Protein AF-A0A355YG07-F1 (afdb_monomer_lite)

Secondary structure (DSSP, 8-state):
--PPPP------PPPPP-GGGTT-SPPP-SHHHHHHHHHHHHHHHHHHHHHTT--GGG-----B-TT--HHHHHHHHHTT----B-SSPPP--

Foldseek 3Di:
DDDDDDPPPPPPDPDDDPPVCPPVDDDDPALVSLLVVVVVVLVVLCVVCVVVVHDSVPDDDAAECEPPDPVVVVSNVVNPDPHHDYPDDDDDD

pLDDT: mean 83.59, std 16.24, range [44.62, 98.0]

Sequence (93 aa):
MGAAPALQEAAMTDPPPRHDQHGRYPRAETVDDFRHNLAAVQARIAAACRRAGRDPAGVRLLPVSKTIDEARIRQAYAAGCRFLGENKVQEAH

Structure (mmCIF, N/CA/C/O backbone):
data_AF-A0A355YG07-F1
#
_entry.id   AF-A0A355YG07-F1
#
loop_
_atom_site.group_PDB
_atom_site.id
_atom_site.type_symbol
_atom_site.label_atom_id
_atom_site.label_alt_id
_atom_site.label_comp_id
_atom_site.label_asym_id
_atom_site.label_entity_id
_atom_site.label_seq_id
_atom_site.pdbx_PDB_ins_code
_atom_site.Cartn_x
_atom_site.Cartn_y
_atom_site.Cartn_z
_atom_site.occupancy
_atom_site.B_iso_or_equiv
_atom_site.auth_seq_id
_atom_site.auth_comp_id
_atom_site.auth_asym_id
_atom_site.auth_atom_id
_atom_site.pdbx_PDB_model_num
ATOM 1 N N . MET A 1 1 ? -13.083 22.367 48.405 1.00 44.62 1 MET A N 1
ATOM 2 C CA . MET A 1 1 ? -13.529 21.031 47.955 1.00 44.62 1 MET A CA 1
ATOM 3 C C . MET A 1 1 ? -14.242 21.238 46.624 1.00 44.62 1 MET A C 1
ATOM 5 O O . MET A 1 1 ? -15.273 21.880 46.638 1.00 44.62 1 MET A O 1
ATOM 9 N N . GLY A 1 2 ? -13.720 20.892 45.451 1.00 45.22 2 GLY A N 1
ATOM 10 C CA . GLY A 1 2 ? -12.460 20.250 45.085 1.00 45.22 2 GLY A CA 1
ATOM 11 C C . GLY A 1 2 ? -11.906 20.870 43.793 1.00 45.22 2 GLY A C 1
ATOM 12 O O . GLY A 1 2 ? -12.648 21.463 43.014 1.00 45.22 2 GLY A O 1
ATOM 13 N N . ALA A 1 3 ? -10.589 20.787 43.620 1.00 48.22 3 ALA A N 1
ATOM 14 C CA . ALA A 1 3 ? -9.908 21.218 42.406 1.00 48.22 3 ALA A CA 1
ATOM 15 C C . ALA A 1 3 ? -10.297 20.300 41.235 1.00 48.22 3 ALA A C 1
ATOM 17 O O . ALA A 1 3 ? -10.291 19.078 41.384 1.00 48.22 3 ALA A O 1
ATOM 18 N N . ALA A 1 4 ? -10.634 20.883 40.083 1.00 56.03 4 ALA A N 1
ATOM 19 C CA . ALA A 1 4 ? -10.782 20.135 38.839 1.00 56.03 4 ALA A CA 1
ATOM 20 C C . ALA A 1 4 ? -9.417 19.534 38.448 1.00 56.03 4 ALA A C 1
ATOM 22 O O . ALA A 1 4 ? -8.412 20.247 38.527 1.00 56.03 4 ALA A O 1
ATOM 23 N N . PRO A 1 5 ? -9.340 18.252 38.048 1.00 47.81 5 PRO A N 1
ATOM 24 C CA . PRO A 1 5 ? -8.077 17.677 37.621 1.00 47.81 5 PRO A CA 1
ATOM 25 C C . PRO A 1 5 ? -7.682 18.302 36.281 1.00 47.81 5 PRO A C 1
ATOM 27 O O . PRO A 1 5 ? -8.476 18.352 35.341 1.00 47.81 5 PRO A O 1
ATOM 30 N N . ALA A 1 6 ? -6.449 18.799 36.211 1.00 52.56 6 ALA A N 1
ATOM 31 C CA . ALA A 1 6 ? -5.840 19.225 34.965 1.00 52.56 6 ALA A CA 1
ATOM 32 C C . ALA A 1 6 ? -5.799 18.031 34.002 1.00 52.56 6 ALA A C 1
ATOM 34 O O . ALA A 1 6 ? -5.325 16.951 34.361 1.00 52.56 6 ALA A O 1
ATOM 35 N N . LEU A 1 7 ? -6.311 18.219 32.785 1.00 52.19 7 LEU A N 1
ATOM 36 C CA . LEU A 1 7 ? -6.115 17.268 31.699 1.00 52.19 7 LEU A CA 1
ATOM 37 C C . LEU A 1 7 ? -4.611 17.213 31.420 1.00 52.19 7 LEU A C 1
ATOM 39 O O . LEU A 1 7 ? -4.028 18.172 30.924 1.00 52.19 7 LEU A O 1
ATOM 43 N N . GLN A 1 8 ? -3.982 16.108 31.812 1.00 53.19 8 GLN A N 1
ATOM 44 C CA . GLN A 1 8 ? -2.585 15.832 31.522 1.00 53.19 8 GLN A CA 1
ATOM 45 C C . GLN A 1 8 ? -2.441 15.743 29.997 1.00 53.19 8 GLN A C 1
ATOM 47 O O . GLN A 1 8 ? -2.862 14.757 29.391 1.00 53.19 8 GLN A O 1
ATOM 52 N N . GLU A 1 9 ? -1.870 16.770 29.366 1.00 50.00 9 GLU A N 1
ATOM 53 C CA . GLU A 1 9 ? -1.372 16.664 27.997 1.00 50.00 9 GLU A CA 1
ATOM 54 C C . GLU A 1 9 ? -0.307 15.566 27.994 1.00 50.00 9 GLU A C 1
ATOM 56 O O . GLU A 1 9 ? 0.814 15.745 28.474 1.00 50.00 9 GLU A O 1
ATOM 61 N N . ALA A 1 10 ? -0.685 14.376 27.526 1.00 54.53 10 ALA A N 1
ATOM 62 C CA . ALA A 1 10 ? 0.265 13.313 27.272 1.00 54.53 10 ALA A CA 1
ATOM 63 C C . ALA A 1 10 ? 1.231 13.837 26.208 1.00 54.53 10 ALA A C 1
ATOM 65 O O . ALA A 1 10 ? 0.850 13.994 25.048 1.00 54.53 10 ALA A O 1
ATOM 66 N N . ALA A 1 11 ? 2.458 14.153 26.623 1.00 55.97 11 ALA A N 1
ATOM 67 C CA . ALA A 1 11 ? 3.532 14.537 25.726 1.00 55.97 11 ALA A CA 1
ATOM 68 C C . ALA A 1 11 ? 3.647 13.466 24.632 1.00 55.97 11 ALA A C 1
ATOM 70 O O . ALA A 1 11 ? 4.084 12.345 24.894 1.00 55.97 11 ALA A O 1
ATOM 71 N N . MET A 1 12 ? 3.190 13.786 23.419 1.00 54.34 12 MET A N 1
ATOM 72 C CA . MET A 1 12 ? 3.334 12.920 22.254 1.00 54.34 12 MET A CA 1
ATOM 73 C C . MET A 1 12 ? 4.798 12.955 21.823 1.00 54.34 12 MET A C 1
ATOM 75 O O . MET A 1 12 ? 5.187 13.712 20.939 1.00 54.34 12 MET A O 1
ATOM 79 N N . THR A 1 13 ? 5.635 12.170 22.489 1.00 65.12 13 THR A N 1
ATOM 80 C CA . THR A 1 13 ? 6.966 11.856 21.988 1.00 65.12 13 THR A CA 1
ATOM 81 C C . THR A 1 13 ? 6.818 10.850 20.856 1.00 65.12 13 THR A C 1
ATOM 83 O O . THR A 1 13 ? 6.334 9.735 21.060 1.00 65.12 13 THR A O 1
ATOM 86 N N . ASP A 1 14 ? 7.221 11.249 19.648 1.00 67.44 14 ASP A N 1
ATOM 87 C CA . ASP A 1 14 ? 7.291 10.326 18.521 1.00 67.44 14 ASP A CA 1
ATOM 88 C C . ASP A 1 14 ? 8.204 9.148 18.896 1.00 67.44 14 ASP A C 1
ATOM 90 O O . ASP A 1 14 ? 9.345 9.357 19.329 1.00 67.44 14 ASP A O 1
ATOM 94 N N . PRO A 1 15 ? 7.735 7.894 18.768 1.00 70.38 15 PRO A N 1
ATOM 95 C CA . PRO A 1 15 ? 8.590 6.751 19.015 1.00 70.38 15 PRO A CA 1
ATOM 96 C C . PRO A 1 15 ? 9.734 6.751 17.989 1.00 70.38 15 PRO A C 1
ATOM 98 O O . PRO A 1 15 ? 9.498 7.008 16.805 1.00 70.38 15 PRO A O 1
ATOM 101 N N . PRO A 1 16 ? 10.971 6.430 18.407 1.00 72.56 16 PRO A N 1
ATOM 102 C CA . PRO A 1 16 ? 12.109 6.434 17.503 1.00 72.56 16 PRO A CA 1
ATOM 103 C C . PRO A 1 16 ? 11.891 5.454 16.335 1.00 72.56 16 PRO A C 1
ATOM 105 O O . PRO A 1 16 ? 11.273 4.394 16.514 1.00 72.56 16 PRO A O 1
ATOM 108 N N . PRO A 1 17 ? 12.406 5.774 15.133 1.00 72.81 17 PRO A N 1
ATOM 109 C CA . PRO A 1 17 ? 12.276 4.909 13.969 1.00 72.81 17 PRO A CA 1
ATOM 110 C C . PRO A 1 17 ? 12.990 3.574 14.210 1.00 72.81 17 PRO A C 1
ATOM 112 O O . PRO A 1 17 ? 14.190 3.520 14.484 1.00 72.81 17 PRO A O 1
ATOM 115 N N . ARG A 1 18 ? 12.234 2.482 14.080 1.00 80.50 18 ARG A N 1
ATOM 116 C CA . ARG A 1 18 ? 12.680 1.105 14.336 1.00 80.50 18 ARG A CA 1
ATOM 117 C C . ARG A 1 18 ? 13.442 0.518 13.146 1.00 80.50 18 ARG A C 1
ATOM 119 O O . ARG A 1 18 ? 12.924 -0.334 12.422 1.00 80.50 18 ARG A O 1
ATOM 126 N N . HIS A 1 19 ? 14.656 1.017 12.915 1.00 72.69 19 HIS A N 1
ATOM 127 C CA . HIS A 1 19 ? 15.533 0.543 11.836 1.00 72.69 19 HIS A CA 1
ATOM 128 C C . HIS A 1 19 ? 15.924 -0.939 12.004 1.00 72.69 19 HIS A C 1
ATOM 130 O O . HIS A 1 19 ? 16.120 -1.653 11.027 1.00 72.69 19 HIS A O 1
ATOM 136 N N . ASP A 1 20 ? 15.956 -1.444 13.235 1.00 80.69 20 ASP A N 1
ATOM 137 C CA . ASP A 1 20 ? 16.168 -2.860 13.563 1.00 80.69 20 ASP A CA 1
ATOM 138 C C . ASP A 1 20 ? 15.132 -3.804 12.924 1.00 80.69 20 ASP A C 1
ATOM 140 O O . ASP A 1 20 ? 15.375 -5.000 12.787 1.00 80.69 20 ASP A O 1
ATOM 144 N N . GLN A 1 21 ? 13.977 -3.280 12.506 1.00 77.00 21 GLN A N 1
ATOM 145 C CA . GLN A 1 21 ? 12.903 -4.059 11.887 1.00 77.00 21 GLN A CA 1
ATOM 146 C C . GLN A 1 21 ? 12.963 -4.070 10.354 1.00 77.00 21 GLN A C 1
ATOM 148 O O . GLN A 1 21 ? 12.067 -4.635 9.713 1.00 77.00 21 GLN A O 1
ATOM 153 N N . HIS A 1 22 ? 13.991 -3.467 9.745 1.00 69.06 22 HIS A N 1
ATOM 154 C CA . HIS A 1 22 ? 14.216 -3.581 8.306 1.00 69.06 22 HIS A CA 1
ATOM 155 C C . HIS A 1 22 ? 14.346 -5.061 7.902 1.00 69.06 22 HIS A C 1
ATOM 157 O O . HIS A 1 22 ? 15.042 -5.839 8.543 1.00 69.06 22 HIS A O 1
ATOM 163 N N . GLY A 1 23 ? 13.630 -5.467 6.848 1.00 73.44 23 GLY A N 1
ATOM 164 C CA . GLY A 1 23 ? 13.628 -6.854 6.360 1.00 73.44 23 GLY A CA 1
ATOM 165 C C . GLY A 1 23 ? 12.698 -7.819 7.106 1.00 73.44 23 GLY A C 1
ATOM 166 O O . GLY A 1 23 ? 12.593 -8.975 6.712 1.00 73.44 23 GLY A O 1
ATOM 167 N N . ARG A 1 24 ? 11.964 -7.366 8.134 1.00 80.31 24 ARG A N 1
ATOM 168 C CA . ARG A 1 24 ? 11.018 -8.220 8.882 1.00 80.31 24 ARG A CA 1
ATOM 169 C C . ARG A 1 24 ? 9.815 -8.697 8.056 1.00 80.31 24 ARG A C 1
ATOM 171 O O . ARG A 1 24 ? 9.157 -9.660 8.441 1.00 80.31 24 ARG A O 1
ATOM 178 N N . TYR A 1 25 ? 9.504 -8.015 6.957 1.00 78.38 25 TYR A N 1
ATOM 179 C CA . TYR A 1 25 ? 8.406 -8.385 6.067 1.00 78.38 25 TYR A CA 1
ATOM 180 C C . TYR A 1 25 ? 8.970 -9.009 4.787 1.00 78.38 25 TY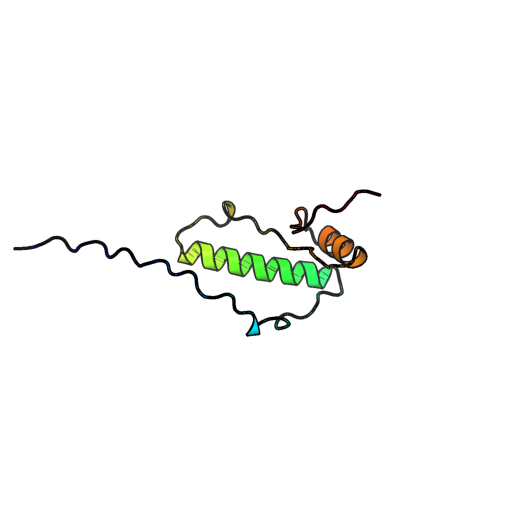R A C 1
ATOM 182 O O . TYR A 1 25 ? 9.867 -8.407 4.187 1.00 78.38 25 TYR A O 1
ATOM 190 N N . PRO A 1 26 ? 8.462 -10.181 4.359 1.00 83.69 26 PRO A N 1
ATOM 191 C CA . PRO A 1 26 ? 8.916 -10.818 3.131 1.00 83.69 26 PRO A CA 1
ATOM 192 C C . PRO A 1 26 ? 8.664 -9.905 1.926 1.00 83.69 26 PRO A C 1
ATOM 194 O O . PRO A 1 26 ? 7.685 -9.150 1.883 1.00 83.69 26 PRO A O 1
ATOM 197 N N . ARG A 1 27 ? 9.557 -9.968 0.931 1.00 87.69 27 ARG A N 1
ATOM 198 C CA . ARG A 1 27 ? 9.331 -9.308 -0.360 1.00 87.69 27 ARG A CA 1
ATOM 199 C C . ARG A 1 27 ? 8.070 -9.912 -0.984 1.00 87.69 27 ARG A C 1
ATOM 201 O O . ARG A 1 27 ? 7.984 -11.120 -1.123 1.00 87.69 27 ARG A O 1
ATOM 208 N N . ALA A 1 28 ? 7.145 -9.063 -1.427 1.00 91.62 28 ALA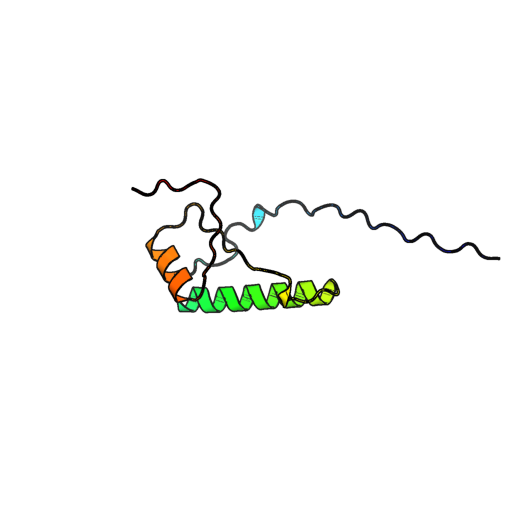 A N 1
ATOM 209 C CA . ALA A 1 28 ? 6.107 -9.485 -2.364 1.00 91.62 28 ALA A CA 1
ATOM 210 C C . ALA A 1 28 ? 6.744 -9.802 -3.723 1.00 91.62 28 ALA A C 1
ATOM 212 O O . ALA A 1 28 ? 7.457 -8.954 -4.270 1.00 91.62 28 ALA A O 1
ATOM 213 N N . GLU A 1 29 ? 6.515 -10.991 -4.263 1.00 93.94 29 GLU A N 1
ATOM 214 C CA . GLU A 1 29 ? 7.057 -11.401 -5.566 1.00 93.94 29 GLU A CA 1
ATOM 215 C C . GLU A 1 29 ? 5.967 -11.485 -6.634 1.00 93.94 29 GLU A C 1
ATOM 217 O O . GLU A 1 29 ? 6.260 -11.427 -7.827 1.00 93.94 29 GLU A O 1
ATOM 222 N N . THR A 1 30 ? 4.703 -11.548 -6.213 1.00 96.25 30 THR A N 1
ATOM 223 C CA . THR A 1 30 ? 3.530 -11.657 -7.080 1.00 96.25 30 THR A CA 1
ATOM 224 C C . THR A 1 30 ? 2.491 -10.570 -6.793 1.00 96.25 30 THR A C 1
ATOM 226 O O . THR A 1 3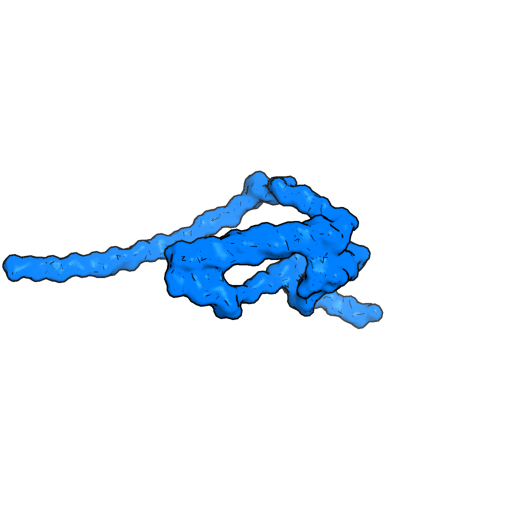0 ? 2.507 -9.899 -5.759 1.00 96.25 30 THR A O 1
ATOM 229 N N . VAL A 1 31 ? 1.537 -10.399 -7.715 1.00 97.31 31 VAL A N 1
ATOM 230 C CA . VAL A 1 31 ? 0.392 -9.487 -7.530 1.00 97.31 31 VAL A CA 1
ATOM 231 C C . VAL A 1 31 ? -0.456 -9.900 -6.323 1.00 97.31 31 VAL A C 1
ATOM 233 O O . VAL A 1 31 ? -0.938 -9.034 -5.592 1.00 97.31 31 VAL A O 1
ATOM 236 N N . ASP A 1 32 ? -0.615 -11.201 -6.081 1.00 97.44 32 ASP A N 1
ATOM 237 C CA . ASP A 1 32 ? -1.394 -11.699 -4.948 1.00 97.44 32 ASP A CA 1
ATOM 238 C C . ASP A 1 32 ? -0.681 -11.471 -3.610 1.00 97.44 32 ASP A C 1
ATOM 240 O O . ASP A 1 32 ? -1.343 -11.092 -2.641 1.00 97.44 32 ASP A O 1
ATOM 244 N N . ASP A 1 33 ? 0.655 -11.535 -3.569 1.00 95.94 33 ASP A N 1
ATOM 245 C CA . ASP A 1 33 ? 1.418 -11.114 -2.385 1.00 95.94 33 ASP A CA 1
ATOM 246 C C . ASP A 1 33 ? 1.170 -9.637 -2.067 1.00 95.94 33 ASP A C 1
ATOM 248 O O . ASP A 1 33 ? 0.955 -9.259 -0.913 1.00 95.94 33 ASP A O 1
ATOM 252 N N . PHE A 1 34 ? 1.160 -8.775 -3.092 1.00 95.69 34 PHE A N 1
ATOM 253 C CA . PHE A 1 34 ? 0.832 -7.362 -2.909 1.00 95.69 34 PHE A CA 1
ATOM 254 C C . PHE A 1 34 ? -0.597 -7.173 -2.395 1.00 95.69 34 PHE A C 1
ATOM 256 O O . PHE A 1 34 ? -0.796 -6.394 -1.463 1.00 95.69 34 PHE A O 1
ATOM 263 N N . ARG A 1 35 ? -1.587 -7.894 -2.937 1.00 96.69 35 ARG A N 1
ATOM 264 C CA . ARG A 1 35 ? -2.979 -7.834 -2.453 1.00 96.69 35 ARG A CA 1
ATOM 265 C C . ARG A 1 35 ? -3.085 -8.257 -0.992 1.00 96.69 35 ARG A C 1
ATOM 267 O O . ARG A 1 35 ? -3.718 -7.555 -0.202 1.00 96.69 35 ARG A O 1
ATOM 274 N N . HIS A 1 36 ? -2.431 -9.356 -0.622 1.00 95.50 36 HIS A N 1
ATOM 275 C CA . HIS A 1 36 ? -2.397 -9.842 0.754 1.00 95.50 36 HIS A CA 1
ATOM 276 C C . HIS A 1 36 ? -1.769 -8.807 1.696 1.00 95.50 36 HIS A C 1
ATOM 278 O O . HIS A 1 36 ? -2.356 -8.441 2.718 1.00 95.50 36 HIS A O 1
ATOM 284 N N . ASN A 1 37 ? -0.613 -8.261 1.314 1.00 94.62 37 ASN A N 1
ATOM 285 C CA . ASN A 1 37 ? 0.093 -7.252 2.098 1.00 94.62 37 ASN A CA 1
ATOM 286 C C . ASN A 1 37 ? -0.724 -5.964 2.256 1.00 94.62 37 ASN A C 1
ATOM 288 O O . ASN A 1 37 ? -0.803 -5.416 3.357 1.00 94.62 37 ASN A O 1
ATOM 292 N N . LEU A 1 38 ? -1.374 -5.492 1.188 1.00 95.06 38 LEU A N 1
ATOM 293 C CA . LEU A 1 38 ? -2.255 -4.326 1.242 1.00 95.06 38 LEU A CA 1
ATOM 294 C C . LEU A 1 38 ? -3.423 -4.561 2.202 1.00 95.06 38 LEU A C 1
ATOM 296 O O . LEU A 1 38 ? -3.680 -3.707 3.050 1.00 95.06 38 LEU A O 1
ATOM 300 N N . ALA A 1 39 ? -4.085 -5.719 2.134 1.00 95.44 39 ALA A N 1
ATOM 301 C CA . ALA A 1 39 ? -5.178 -6.055 3.045 1.00 95.44 39 ALA A CA 1
ATOM 302 C C . ALA A 1 39 ? -4.715 -6.069 4.513 1.00 95.44 39 ALA A C 1
ATOM 304 O O . ALA A 1 39 ? -5.368 -5.482 5.380 1.00 95.44 39 ALA A O 1
ATOM 305 N N . ALA A 1 40 ? -3.547 -6.657 4.790 1.00 95.19 40 ALA A N 1
ATOM 306 C CA . ALA A 1 40 ? -2.963 -6.685 6.129 1.00 95.19 40 ALA A CA 1
ATOM 307 C C . ALA A 1 40 ? -2.637 -5.275 6.657 1.00 95.19 40 ALA A C 1
ATOM 309 O O . ALA A 1 40 ? -2.923 -4.954 7.815 1.00 95.19 40 ALA A O 1
ATOM 310 N N . VAL A 1 41 ? -2.071 -4.401 5.817 1.00 94.81 41 VAL A N 1
ATOM 311 C CA . VAL A 1 41 ? -1.782 -3.007 6.190 1.00 94.81 41 VAL A CA 1
ATOM 312 C C . VAL A 1 41 ? -3.073 -2.222 6.431 1.00 94.81 41 VAL A C 1
ATOM 314 O O . VAL A 1 41 ? -3.171 -1.528 7.443 1.00 94.81 41 VAL A O 1
ATOM 317 N N . GLN A 1 42 ? -4.085 -2.373 5.575 1.00 95.88 42 GLN A N 1
ATOM 318 C CA . GLN A 1 42 ? -5.383 -1.714 5.751 1.00 95.88 42 GLN A CA 1
ATOM 319 C C . GLN A 1 42 ? -6.073 -2.147 7.052 1.00 95.88 42 GLN A C 1
ATOM 321 O O . GLN A 1 42 ? -6.572 -1.306 7.801 1.00 95.88 42 GLN A O 1
ATOM 326 N N . ALA A 1 43 ? -6.021 -3.437 7.397 1.00 96.75 43 ALA A N 1
ATOM 327 C CA . ALA A 1 43 ? -6.539 -3.934 8.671 1.00 96.75 43 ALA A CA 1
ATOM 328 C C . ALA A 1 43 ? -5.822 -3.299 9.878 1.00 96.75 43 ALA A C 1
ATOM 330 O O . ALA A 1 43 ? -6.463 -2.924 10.867 1.00 96.75 43 ALA A O 1
ATOM 331 N N . ARG A 1 44 ? -4.496 -3.119 9.792 1.00 96.50 44 ARG A N 1
ATOM 332 C CA . ARG A 1 44 ? -3.699 -2.441 10.830 1.00 96.50 44 ARG A CA 1
ATOM 333 C C . ARG A 1 44 ? -4.049 -0.960 10.954 1.00 96.50 44 ARG A C 1
ATOM 335 O O . ARG A 1 44 ? -4.152 -0.476 12.082 1.00 96.50 44 ARG A O 1
ATOM 342 N N . ILE A 1 45 ? -4.261 -0.265 9.833 1.00 96.69 45 ILE A N 1
ATOM 343 C CA . ILE A 1 45 ? -4.725 1.131 9.808 1.00 96.69 45 ILE A CA 1
ATOM 344 C C . ILE A 1 45 ? -6.084 1.230 10.498 1.00 96.69 45 ILE A C 1
ATOM 346 O O . ILE A 1 45 ? -6.216 1.972 11.468 1.00 96.69 45 ILE A O 1
ATOM 350 N N . ALA A 1 46 ? -7.061 0.415 10.091 1.00 97.62 46 ALA A N 1
ATOM 351 C CA . ALA A 1 46 ? -8.391 0.414 10.692 1.00 97.62 46 ALA A CA 1
ATOM 352 C C . ALA A 1 46 ? -8.342 0.148 12.207 1.00 97.62 46 ALA A C 1
ATOM 354 O O . ALA A 1 46 ? -9.021 0.822 12.981 1.00 97.62 46 ALA A O 1
ATOM 355 N N . ALA A 1 47 ? -7.505 -0.792 12.658 1.00 97.56 47 ALA A N 1
ATOM 356 C CA . ALA A 1 47 ? -7.310 -1.049 14.082 1.00 97.56 47 ALA A CA 1
ATOM 357 C C . ALA A 1 47 ? -6.687 0.144 14.825 1.00 97.56 47 ALA A C 1
ATOM 359 O O . ALA A 1 47 ? -7.088 0.431 15.951 1.00 97.56 47 ALA A O 1
ATOM 360 N N . ALA A 1 48 ? -5.718 0.839 14.221 1.00 97.19 48 ALA A N 1
ATOM 361 C CA . ALA A 1 48 ? -5.119 2.039 14.802 1.00 97.19 48 ALA A CA 1
ATOM 362 C C . ALA A 1 48 ? -6.121 3.198 14.892 1.00 97.19 48 ALA A C 1
ATOM 364 O O . ALA A 1 48 ? -6.234 3.815 15.947 1.00 97.19 48 ALA A O 1
ATOM 365 N N . CYS A 1 49 ? -6.899 3.430 13.834 1.00 98.00 49 CYS A N 1
ATOM 366 C CA . CYS A 1 49 ? -7.967 4.425 13.803 1.00 98.00 49 CYS A CA 1
ATOM 367 C C . CYS A 1 49 ? -9.009 4.176 14.901 1.00 98.00 49 CYS A C 1
ATOM 369 O O . CYS A 1 49 ? -9.327 5.105 15.638 1.00 98.00 49 CYS A O 1
ATOM 371 N N . ARG A 1 50 ? -9.446 2.920 15.101 1.00 97.19 50 ARG A N 1
ATOM 372 C CA . ARG A 1 50 ? -10.354 2.556 16.206 1.00 97.19 50 ARG A CA 1
ATOM 373 C C . ARG A 1 50 ? -9.780 2.901 17.580 1.00 97.19 50 ARG A C 1
ATOM 375 O O . ARG A 1 50 ? -10.485 3.485 18.391 1.00 97.19 50 ARG A O 1
ATOM 382 N N . ARG A 1 51 ? -8.505 2.580 17.839 1.00 97.38 51 ARG A N 1
ATOM 383 C CA . ARG A 1 51 ? -7.844 2.930 19.115 1.00 97.38 51 ARG A CA 1
ATOM 384 C C . ARG A 1 51 ? -7.730 4.441 19.324 1.00 97.38 51 ARG A C 1
ATOM 386 O O . ARG A 1 51 ? -7.759 4.890 20.460 1.00 97.38 51 ARG A O 1
ATOM 393 N N . ALA A 1 52 ? -7.591 5.200 18.240 1.00 96.88 52 ALA A N 1
ATOM 394 C CA . ALA A 1 52 ? -7.461 6.653 18.264 1.00 96.88 52 ALA A CA 1
ATOM 395 C C . ALA A 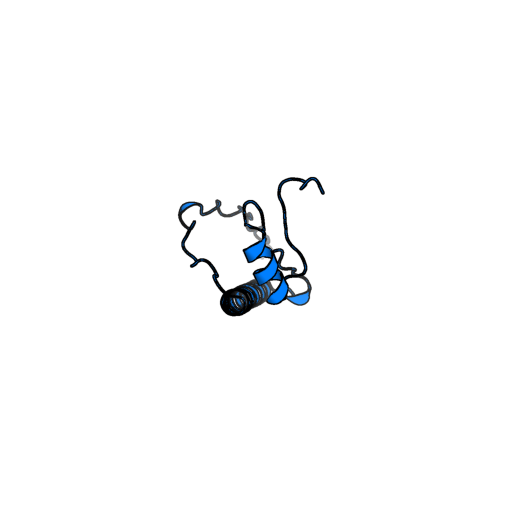1 52 ? -8.805 7.404 18.182 1.00 96.88 52 ALA A C 1
ATOM 397 O O . ALA A 1 52 ? -8.794 8.630 18.136 1.00 96.88 52 ALA A O 1
ATOM 398 N N . GLY A 1 53 ? -9.947 6.709 18.100 1.00 96.31 53 GLY A N 1
ATOM 399 C CA . GLY A 1 53 ? -11.258 7.348 17.924 1.00 96.31 53 GLY A CA 1
ATOM 400 C C . GLY A 1 53 ? -11.424 8.090 16.590 1.00 96.31 53 GLY A C 1
ATOM 401 O O . GLY A 1 53 ? -12.164 9.066 16.520 1.00 96.31 53 GLY A O 1
ATOM 402 N N . ARG A 1 54 ? -10.719 7.665 15.532 1.00 97.25 54 ARG A N 1
ATOM 403 C CA . ARG A 1 54 ? -10.752 8.288 14.196 1.00 97.25 54 ARG A CA 1
ATOM 404 C C . ARG A 1 54 ? -11.462 7.401 13.176 1.00 97.25 54 ARG A C 1
ATOM 406 O O . ARG A 1 54 ? -11.361 6.177 13.250 1.00 97.25 54 ARG A O 1
ATOM 413 N N . ASP A 1 55 ? -12.087 8.018 12.175 1.00 95.94 55 ASP A N 1
ATOM 414 C CA . ASP A 1 55 ? -12.601 7.317 10.993 1.00 95.94 55 ASP A CA 1
ATOM 415 C C . ASP A 1 55 ? -11.435 6.840 10.093 1.00 95.94 55 ASP A C 1
ATOM 417 O O . ASP A 1 55 ? -10.629 7.671 9.652 1.00 95.94 55 ASP A O 1
ATOM 421 N N . PRO A 1 56 ? -11.315 5.528 9.802 1.00 95.25 56 PRO A N 1
ATOM 422 C CA . PRO A 1 56 ? -10.331 5.010 8.855 1.00 95.25 56 PRO A CA 1
ATOM 423 C C . PRO A 1 56 ? -10.425 5.615 7.449 1.00 95.25 56 PRO A C 1
ATOM 425 O O . PRO A 1 56 ? -9.393 5.726 6.791 1.00 95.25 56 PRO A O 1
ATOM 428 N N . ALA A 1 57 ? -11.610 6.034 6.987 1.00 94.75 57 ALA A N 1
ATOM 429 C CA . ALA A 1 57 ? -11.775 6.614 5.650 1.00 94.75 57 ALA A CA 1
ATOM 430 C C . ALA A 1 57 ? -11.020 7.946 5.482 1.00 94.75 57 ALA A C 1
ATOM 432 O O . ALA A 1 57 ? -10.633 8.313 4.372 1.00 94.75 57 ALA A O 1
ATOM 433 N N . GLY A 1 58 ? -10.736 8.640 6.590 1.00 94.69 58 GLY A N 1
ATOM 434 C CA . GLY A 1 58 ? -9.895 9.837 6.618 1.00 94.69 58 GLY A CA 1
ATOM 435 C C . GLY A 1 58 ? -8.386 9.559 6.568 1.00 94.69 58 GLY A C 1
ATOM 436 O O . GLY A 1 58 ? -7.596 10.502 6.642 1.00 94.69 58 GLY A O 1
ATOM 437 N N . VAL A 1 59 ? -7.951 8.296 6.481 1.00 95.00 59 VAL A N 1
ATOM 438 C CA . VAL A 1 59 ? -6.534 7.905 6.440 1.00 95.00 59 VAL A CA 1
ATOM 439 C C . VAL A 1 59 ? -6.205 7.249 5.103 1.00 95.00 59 VAL A C 1
ATOM 441 O O . VAL A 1 59 ? -6.781 6.234 4.725 1.00 95.00 59 VAL A O 1
ATOM 444 N N . ARG A 1 60 ? -5.223 7.809 4.388 1.00 93.62 60 ARG A N 1
ATOM 445 C CA . ARG A 1 60 ? -4.753 7.274 3.106 1.00 93.62 60 ARG A CA 1
ATOM 446 C C . ARG A 1 60 ? -3.442 6.515 3.279 1.00 93.62 60 ARG A C 1
ATOM 448 O O . ARG A 1 60 ? -2.492 7.034 3.859 1.00 93.62 60 ARG A O 1
ATOM 455 N N . LEU A 1 61 ? -3.376 5.315 2.709 1.00 94.38 61 LEU A N 1
ATOM 456 C CA . LEU A 1 61 ? -2.130 4.569 2.555 1.00 94.38 61 LEU A CA 1
ATOM 457 C C . LEU A 1 61 ? -1.372 5.078 1.320 1.00 94.38 61 LEU A C 1
ATOM 459 O O . LEU A 1 61 ? -1.912 5.047 0.215 1.00 94.38 61 LEU A O 1
ATOM 463 N N . LEU A 1 62 ? -0.121 5.503 1.508 1.00 94.50 62 LEU A N 1
ATOM 464 C CA . LEU A 1 62 ? 0.810 5.848 0.432 1.00 94.50 62 LEU A CA 1
ATOM 465 C C . LEU A 1 62 ? 1.998 4.867 0.458 1.00 94.50 62 LEU A C 1
ATOM 467 O O . LEU A 1 62 ? 2.910 5.044 1.268 1.00 94.50 62 LEU A O 1
ATOM 471 N N . PRO A 1 63 ? 1.992 3.810 -0.372 1.00 92.44 63 PRO A N 1
ATOM 472 C CA . PRO A 1 63 ? 3.140 2.922 -0.523 1.00 92.44 63 PRO A CA 1
ATOM 473 C C . PRO A 1 63 ? 4.367 3.692 -1.023 1.00 92.44 63 PRO A C 1
ATOM 475 O O . PRO A 1 63 ? 4.261 4.488 -1.950 1.00 92.44 63 PRO A O 1
ATOM 478 N N . VAL A 1 64 ? 5.534 3.444 -0.432 1.00 91.25 64 VAL A N 1
ATOM 479 C CA . VAL A 1 64 ? 6.793 4.097 -0.822 1.00 91.25 64 VAL A CA 1
ATOM 480 C C . VAL A 1 64 ? 7.491 3.238 -1.879 1.00 91.25 64 VAL A C 1
ATOM 482 O O . VAL A 1 64 ? 7.802 2.080 -1.603 1.00 91.25 64 VAL A O 1
ATOM 485 N N . SER A 1 65 ? 7.741 3.788 -3.068 1.00 89.00 65 SER A N 1
ATOM 486 C CA . SER A 1 65 ? 8.359 3.074 -4.202 1.00 89.00 65 SER A CA 1
ATOM 487 C C . SER A 1 65 ? 9.837 3.395 -4.412 1.00 89.00 65 SER A C 1
ATOM 489 O O . SER A 1 65 ? 10.461 2.813 -5.298 1.00 89.00 65 SER A O 1
ATOM 491 N N . LYS A 1 66 ? 10.428 4.242 -3.557 1.00 86.19 66 LYS A N 1
ATOM 492 C CA . LYS A 1 66 ? 11.850 4.593 -3.646 1.00 86.19 66 LYS A CA 1
ATOM 493 C C . LYS A 1 66 ? 12.717 3.346 -3.779 1.00 86.19 66 LYS A C 1
ATOM 495 O O . LYS A 1 66 ? 12.580 2.406 -2.994 1.00 86.19 66 LYS A O 1
ATOM 500 N N . THR A 1 67 ? 13.652 3.362 -4.726 1.00 85.50 67 THR A N 1
ATOM 501 C CA . THR A 1 67 ? 14.616 2.268 -4.967 1.00 85.50 67 THR A CA 1
ATOM 502 C C . THR A 1 67 ? 13.990 0.918 -5.350 1.00 85.50 67 THR A C 1
ATOM 504 O O . THR A 1 67 ? 14.673 -0.103 -5.305 1.00 85.50 67 THR A O 1
ATOM 507 N N . ILE A 1 68 ? 12.706 0.891 -5.723 1.00 88.69 68 ILE A N 1
ATOM 508 C CA . ILE A 1 68 ? 12.024 -0.305 -6.222 1.00 88.69 68 ILE A CA 1
ATOM 509 C C . ILE A 1 68 ? 12.060 -0.308 -7.752 1.00 88.69 68 ILE A C 1
ATOM 511 O O . ILE A 1 68 ? 11.883 0.719 -8.399 1.00 88.69 68 ILE A O 1
ATOM 515 N N . ASP A 1 69 ? 12.300 -1.480 -8.324 1.00 89.94 69 ASP A N 1
ATOM 516 C CA . ASP A 1 69 ? 12.333 -1.726 -9.759 1.00 89.94 69 ASP A CA 1
ATOM 517 C C . ASP A 1 69 ? 10.944 -1.641 -10.410 1.00 89.94 69 ASP A C 1
ATOM 519 O O . ASP A 1 69 ? 9.908 -1.945 -9.807 1.00 89.94 69 ASP A O 1
ATOM 523 N N . GLU A 1 70 ? 10.929 -1.265 -11.688 1.00 91.06 70 GLU A N 1
ATOM 524 C CA . GLU A 1 70 ? 9.711 -1.009 -12.459 1.00 91.06 70 GLU A CA 1
ATOM 525 C C . GLU A 1 70 ? 8.767 -2.219 -12.510 1.00 91.06 70 GLU A 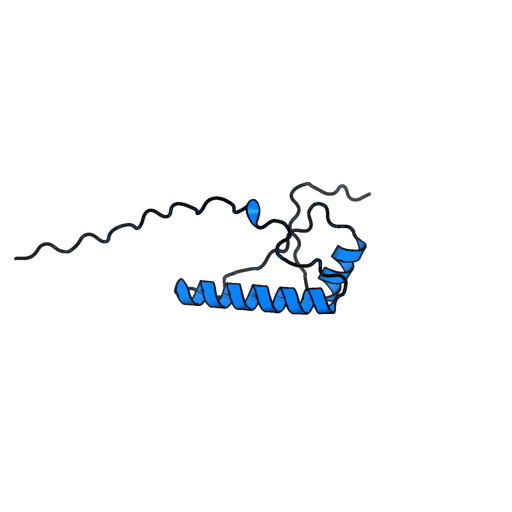C 1
ATOM 527 O O . GLU A 1 70 ? 7.552 -2.067 -12.366 1.00 91.06 70 GLU A O 1
ATOM 532 N N . ALA A 1 71 ? 9.307 -3.433 -12.658 1.00 91.81 71 ALA A N 1
ATOM 533 C CA . ALA A 1 71 ? 8.512 -4.659 -12.710 1.00 91.81 71 ALA A CA 1
ATOM 534 C C . ALA A 1 71 ? 7.636 -4.816 -11.456 1.00 91.81 71 ALA A C 1
ATOM 536 O O . ALA A 1 71 ? 6.447 -5.129 -11.546 1.00 91.81 71 ALA A O 1
ATOM 537 N N . ARG A 1 72 ? 8.187 -4.506 -10.280 1.00 92.81 72 ARG A N 1
ATOM 538 C CA . ARG A 1 72 ? 7.459 -4.584 -9.008 1.00 92.81 72 ARG A CA 1
ATOM 539 C C . ARG A 1 72 ? 6.496 -3.429 -8.817 1.00 92.81 72 ARG A C 1
ATOM 541 O O . ARG A 1 72 ? 5.416 -3.634 -8.266 1.00 92.81 72 ARG A O 1
ATOM 548 N N . ILE A 1 73 ? 6.831 -2.241 -9.317 1.00 92.81 73 ILE A N 1
ATOM 549 C CA . ILE A 1 73 ? 5.883 -1.121 -9.379 1.00 92.81 73 ILE A CA 1
ATOM 550 C C . ILE A 1 73 ? 4.656 -1.517 -10.215 1.00 92.81 73 ILE A C 1
ATOM 552 O O . ILE A 1 73 ? 3.522 -1.297 -9.784 1.00 92.81 73 ILE A O 1
ATOM 556 N N . ARG A 1 74 ? 4.855 -2.184 -11.360 1.00 94.50 74 ARG A N 1
ATOM 557 C CA . ARG A 1 74 ? 3.764 -2.701 -12.205 1.00 94.50 74 ARG A CA 1
ATOM 558 C C . ARG A 1 74 ? 2.921 -3.752 -11.479 1.00 94.50 74 ARG A C 1
ATOM 560 O O . ARG A 1 74 ? 1.695 -3.697 -11.557 1.00 94.50 74 ARG A O 1
ATOM 567 N N . GLN A 1 75 ? 3.540 -4.660 -10.722 1.00 95.81 75 GLN A N 1
ATOM 568 C CA . GLN A 1 75 ? 2.813 -5.635 -9.897 1.00 95.81 75 GLN A CA 1
ATOM 569 C C . GLN A 1 75 ? 1.987 -4.965 -8.790 1.00 95.81 75 GLN A C 1
ATOM 571 O O . GLN A 1 75 ? 0.811 -5.287 -8.621 1.00 95.81 75 GLN A O 1
ATOM 576 N N . ALA A 1 76 ? 2.562 -3.995 -8.075 1.00 94.12 76 ALA A N 1
ATOM 577 C CA . ALA A 1 76 ? 1.852 -3.223 -7.057 1.00 94.12 76 ALA A CA 1
ATOM 578 C C . ALA A 1 76 ? 0.668 -2.451 -7.663 1.00 94.12 76 ALA A C 1
ATOM 580 O O . ALA A 1 76 ? -0.425 -2.424 -7.093 1.00 94.12 76 ALA A O 1
ATOM 581 N N . TYR A 1 77 ? 0.852 -1.868 -8.851 1.00 95.62 77 TYR A N 1
ATOM 582 C CA . TYR A 1 77 ? -0.226 -1.218 -9.589 1.00 95.62 77 TYR A CA 1
ATOM 583 C C . TYR A 1 77 ? -1.334 -2.213 -9.968 1.00 95.62 77 TYR A C 1
ATOM 585 O O . TYR A 1 77 ? -2.513 -1.947 -9.725 1.00 95.62 77 TYR A O 1
ATOM 593 N N . ALA A 1 78 ? -0.988 -3.391 -10.490 1.00 96.50 78 ALA A N 1
ATOM 594 C CA . ALA A 1 78 ? -1.957 -4.448 -10.796 1.00 96.50 78 ALA A CA 1
ATOM 595 C C . ALA A 1 78 ? -2.713 -4.950 -9.547 1.00 96.50 78 ALA A C 1
ATOM 597 O O . ALA A 1 78 ? -3.883 -5.328 -9.635 1.00 96.50 78 ALA A O 1
ATOM 598 N N . ALA A 1 79 ? -2.082 -4.894 -8.372 1.00 96.12 79 ALA A N 1
ATOM 599 C CA . ALA A 1 79 ? -2.696 -5.234 -7.089 1.00 96.12 79 ALA A CA 1
ATOM 600 C C . ALA A 1 79 ? -3.658 -4.158 -6.549 1.00 96.12 79 ALA A C 1
ATOM 602 O O . ALA A 1 79 ? -4.376 -4.418 -5.586 1.00 96.12 79 ALA A O 1
ATOM 603 N N . GLY A 1 80 ? -3.702 -2.972 -7.167 1.00 94.25 80 GLY A N 1
ATOM 604 C CA . GLY A 1 80 ? -4.613 -1.884 -6.801 1.00 94.25 80 GLY A CA 1
ATOM 605 C C . GLY A 1 80 ? -3.940 -0.649 -6.200 1.00 94.25 80 GLY A C 1
ATOM 606 O O . GLY A 1 80 ? -4.639 0.307 -5.867 1.00 94.25 80 GLY A O 1
ATOM 607 N N . CYS A 1 81 ? -2.606 -0.601 -6.093 1.00 94.06 81 CYS A N 1
ATOM 608 C CA . CYS A 1 81 ? -1.917 0.638 -5.731 1.00 94.06 81 CYS A CA 1
ATOM 609 C C . CYS A 1 81 ? -2.123 1.687 -6.833 1.00 94.06 81 CYS A C 1
ATOM 611 O O . CYS A 1 81 ? -1.839 1.446 -8.007 1.00 94.06 81 CYS A O 1
ATOM 613 N N . ARG A 1 82 ? -2.636 2.863 -6.466 1.00 92.12 82 ARG A N 1
ATOM 614 C CA . ARG A 1 82 ? -2.842 3.994 -7.394 1.00 92.12 82 ARG A CA 1
ATOM 615 C C . ARG A 1 82 ? -1.999 5.215 -7.057 1.00 92.12 82 ARG A C 1
ATOM 617 O O . ARG A 1 82 ? -1.792 6.061 -7.914 1.00 92.12 82 ARG A O 1
ATOM 624 N N . PHE A 1 83 ? -1.494 5.272 -5.832 1.00 91.06 83 PHE A N 1
ATOM 625 C CA . PHE A 1 83 ? -0.580 6.302 -5.367 1.00 91.06 83 PHE A CA 1
ATOM 626 C C . PHE A 1 83 ? 0.711 5.625 -4.934 1.00 91.06 83 PHE A C 1
ATOM 628 O O . PHE A 1 83 ? 0.658 4.550 -4.336 1.00 91.06 83 PHE A O 1
ATOM 635 N N . LEU A 1 84 ? 1.842 6.248 -5.242 1.00 91.50 84 LEU A N 1
AT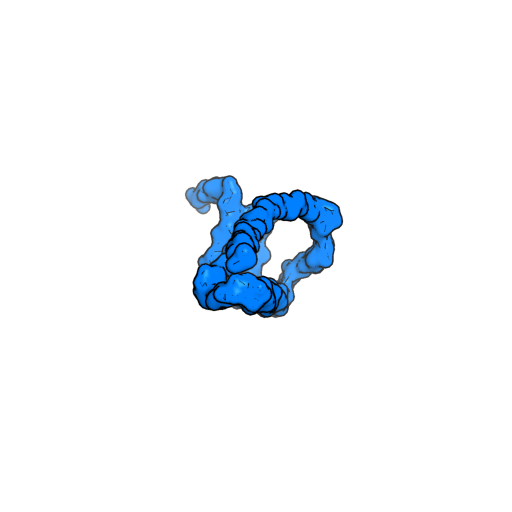OM 636 C CA . LEU A 1 84 ? 3.172 5.800 -4.849 1.00 91.50 84 LEU A CA 1
ATOM 637 C C . LEU A 1 84 ? 3.977 7.023 -4.403 1.00 91.50 84 LEU A C 1
ATOM 639 O O . LEU A 1 84 ? 3.854 8.096 -4.990 1.00 91.50 84 LEU A O 1
ATOM 643 N N . GLY A 1 85 ? 4.728 6.872 -3.317 1.00 90.56 85 GLY A N 1
ATOM 644 C CA . GLY A 1 85 ? 5.560 7.916 -2.735 1.00 90.56 85 GLY A CA 1
ATOM 645 C C . GLY A 1 85 ? 7.017 7.756 -3.147 1.00 90.56 85 GLY A C 1
ATOM 646 O O . GLY A 1 85 ? 7.623 6.711 -2.893 1.00 90.56 85 GLY A O 1
ATOM 647 N N . GLU A 1 86 ? 7.577 8.818 -3.716 1.00 87.62 86 GLU A N 1
ATOM 648 C CA . GLU A 1 86 ? 8.976 8.910 -4.122 1.00 87.62 86 GLU A CA 1
ATOM 649 C C . GLU A 1 86 ? 9.679 10.034 -3.370 1.00 87.62 86 GLU A C 1
ATOM 651 O O . GLU A 1 86 ? 9.113 11.100 -3.135 1.00 87.62 86 GLU A O 1
ATOM 656 N N . ASN A 1 87 ? 10.930 9.787 -2.982 1.00 84.94 87 ASN A N 1
ATOM 657 C CA . ASN A 1 87 ? 11.738 10.775 -2.261 1.00 84.94 87 ASN A CA 1
ATOM 658 C C . ASN A 1 87 ? 12.566 11.659 -3.206 1.00 84.94 87 ASN A C 1
ATOM 660 O O . ASN A 1 87 ? 13.152 12.644 -2.762 1.00 84.94 87 ASN A O 1
ATOM 664 N N . LYS A 1 88 ? 12.670 11.282 -4.483 1.00 78.44 88 LYS A N 1
ATOM 665 C CA . LYS A 1 88 ? 13.397 12.012 -5.523 1.00 78.44 88 LYS A CA 1
ATOM 666 C C . LYS A 1 88 ? 12.482 12.149 -6.731 1.00 78.44 88 LYS A C 1
ATOM 668 O O . LYS A 1 88 ? 11.720 11.234 -7.015 1.00 78.44 88 LYS A O 1
ATOM 673 N N . VAL A 1 89 ? 12.571 13.275 -7.432 1.00 74.88 89 VAL A N 1
ATOM 674 C CA . VAL A 1 89 ? 11.900 13.437 -8.725 1.00 74.88 89 VAL A CA 1
ATOM 675 C C . VAL A 1 89 ? 12.516 12.422 -9.693 1.00 74.88 89 VAL A C 1
ATOM 677 O O . VAL A 1 89 ? 13.729 12.444 -9.891 1.00 74.88 89 VAL A O 1
ATOM 680 N N . GLN A 1 90 ? 11.717 11.511 -10.253 1.00 63.47 90 GLN A N 1
ATOM 681 C CA . GLN A 1 90 ? 12.142 10.750 -11.427 1.00 63.47 90 GLN A CA 1
ATOM 682 C C . GLN A 1 90 ? 12.135 11.694 -12.631 1.00 63.47 90 GLN A C 1
ATOM 684 O O . GLN A 1 90 ? 11.104 12.297 -12.933 1.00 63.47 90 GLN A O 1
ATOM 689 N N . GLU A 1 91 ? 13.265 11.820 -13.323 1.00 59.56 91 GLU A N 1
ATOM 690 C CA . GLU A 1 91 ? 13.259 12.429 -14.651 1.00 59.56 91 GLU A CA 1
ATOM 691 C C . GLU A 1 91 ? 12.498 11.499 -15.599 1.00 59.56 91 GLU A C 1
ATOM 693 O O . GLU A 1 91 ? 12.781 10.301 -15.675 1.00 59.56 91 GLU A O 1
ATOM 698 N N . ALA A 1 92 ? 11.477 12.033 -16.267 1.00 57.59 92 ALA A N 1
ATOM 699 C CA . ALA A 1 92 ? 10.796 11.320 -17.334 1.00 57.59 92 ALA A CA 1
ATOM 700 C C . ALA A 1 92 ? 11.689 11.404 -18.577 1.00 57.59 92 ALA A C 1
ATOM 702 O O . ALA A 1 92 ? 11.751 12.455 -19.217 1.00 57.59 92 ALA A O 1
ATOM 703 N N . HIS A 1 93 ? 12.422 10.327 -18.856 1.00 48.06 93 HIS A N 1
ATOM 704 C CA . HIS A 1 93 ? 13.162 10.146 -20.105 1.00 48.06 93 HIS A CA 1
ATOM 705 C C . HIS A 1 93 ? 12.312 9.397 -21.130 1.00 48.06 93 HIS A C 1
ATOM 707 O O . HIS A 1 93 ? 11.582 8.464 -20.720 1.00 48.06 93 HIS A O 1
#

Radius of gyration: 18.95 Å; chains: 1; bounding box: 30×33×68 Å